Protein AF-A0A6G3WTJ3-F1 (afdb_monomer_lite)

Sequence (179 aa):
SFDHYFGTLRGVRGFGDRNAIELPTGGTVFEQPAAAGSTVLPFPVRGAAEEQKKDLQYIGALDHSWNGGAKAWGGGWMNGWISAKTAATMAYYDRRDIPLHYELADTFTVCDAYHSSIHTSTSPNRNHLWSGKTGFEANGKRAVGNDAYNEGTHPGYDWSTYAERLEKAGRSWRTYTEW

Secondary structure (DSSP, 8-state):
-HHHHHTTSTTSSSTT-TTPPBPTTSSBTTSEE-GGG-EE--EEHHHHHHHHT--TT-PPP---SHHHHHHHHGGGT---HHHHH-GGGGEE--TTTSHHHHHHHHHS---TT---SSSS-HHHHHHHHHHS---B-TTSSBS-S-GGG-TTT----SS--HHHHHHHTT---------

Radius of gyration: 19.17 Å; chains: 1; bounding box: 48×45×50 Å

Organism: NCBI:txid2706086

pLDDT: mean 94.43, std 4.34, range [59.19, 98.44]

Structure (mmCIF, N/CA/C/O backbone):
data_AF-A0A6G3WTJ3-F1
#
_entry.id   AF-A0A6G3WTJ3-F1
#
loop_
_atom_site.group_PDB
_atom_site.id
_atom_site.type_symbol
_atom_site.label_atom_id
_atom_site.label_alt_id
_atom_site.label_comp_id
_atom_site.label_asym_id
_atom_site.label_entity_id
_atom_site.label_seq_id
_atom_site.pdbx_PDB_ins_code
_atom_site.Cartn_x
_atom_site.Cartn_y
_atom_site.Cartn_z
_atom_site.occupancy
_atom_site.B_iso_or_equiv
_atom_site.auth_seq_id
_atom_site.auth_comp_id
_atom_site.auth_asym_id
_atom_site.auth_atom_id
_atom_site.pdbx_PDB_model_num
ATOM 1 N N . SER A 1 1 ? 3.205 -4.803 -0.671 1.00 91.38 1 SER A N 1
ATOM 2 C CA . SER A 1 1 ? 2.028 -4.759 -1.571 1.00 91.38 1 SER A CA 1
ATOM 3 C C . SER A 1 1 ? 1.492 -6.174 -1.758 1.00 91.38 1 SER A C 1
ATOM 5 O O . SER A 1 1 ? 2.128 -7.097 -1.261 1.00 91.38 1 SER A O 1
ATOM 7 N N . PHE A 1 2 ? 0.351 -6.357 -2.438 1.00 96.94 2 PHE A N 1
ATOM 8 C CA . PHE A 1 2 ? -0.191 -7.691 -2.738 1.00 96.94 2 PHE A CA 1
ATOM 9 C C . PHE A 1 2 ? 0.787 -8.519 -3.583 1.00 96.94 2 PHE A C 1
ATOM 11 O O . PHE A 1 2 ? 1.218 -9.575 -3.133 1.00 96.94 2 PHE A O 1
ATOM 18 N N . ASP A 1 3 ? 1.243 -7.988 -4.723 1.00 96.75 3 ASP A N 1
ATOM 19 C CA . ASP A 1 3 ? 2.171 -8.689 -5.627 1.00 96.75 3 ASP A CA 1
ATOM 20 C C . ASP A 1 3 ? 3.508 -9.054 -4.973 1.00 96.75 3 ASP A C 1
ATOM 22 O O . ASP A 1 3 ? 4.102 -10.077 -5.299 1.00 96.75 3 ASP A O 1
ATOM 26 N N . HIS A 1 4 ? 3.952 -8.265 -3.989 1.00 95.88 4 HIS A N 1
ATOM 27 C CA . HIS A 1 4 ? 5.157 -8.563 -3.215 1.00 95.88 4 HIS A CA 1
ATOM 28 C C . HIS A 1 4 ? 5.036 -9.856 -2.397 1.00 95.88 4 HIS A C 1
ATOM 30 O O . HIS A 1 4 ? 6.035 -10.528 -2.198 1.00 95.88 4 HIS A O 1
ATOM 36 N N . TYR A 1 5 ? 3.842 -10.208 -1.912 1.00 97.38 5 TYR A N 1
ATOM 37 C CA . TYR A 1 5 ? 3.616 -11.430 -1.127 1.00 97.38 5 TYR A CA 1
ATOM 38 C C . TYR A 1 5 ? 3.047 -12.560 -1.992 1.00 97.38 5 TYR A C 1
ATOM 40 O O . TYR A 1 5 ? 3.478 -13.704 -1.891 1.00 97.38 5 TYR A O 1
ATOM 48 N N . PHE A 1 6 ? 2.077 -12.241 -2.847 1.00 98.19 6 PHE A N 1
ATOM 49 C CA . PHE A 1 6 ? 1.225 -13.217 -3.521 1.00 98.19 6 PHE A CA 1
ATOM 50 C C . PHE A 1 6 ? 1.255 -13.105 -5.046 1.00 98.19 6 PHE A C 1
ATOM 52 O O . PHE A 1 6 ? 0.513 -13.821 -5.705 1.00 98.19 6 PHE A O 1
ATOM 59 N N . GLY A 1 7 ? 2.127 -12.281 -5.638 1.00 97.44 7 GLY A N 1
ATOM 60 C CA . GLY A 1 7 ? 2.201 -12.129 -7.097 1.00 97.44 7 GLY A CA 1
ATOM 61 C C . GLY A 1 7 ? 2.530 -13.433 -7.837 1.00 97.44 7 GLY A C 1
ATOM 62 O O . GLY A 1 7 ? 2.199 -13.576 -9.011 1.00 97.44 7 GLY A O 1
ATOM 63 N N . THR A 1 8 ? 3.130 -14.414 -7.152 1.00 97.56 8 THR A N 1
ATOM 64 C CA . THR A 1 8 ? 3.399 -15.761 -7.689 1.00 97.56 8 THR A CA 1
ATOM 65 C C . THR A 1 8 ? 2.367 -16.819 -7.274 1.00 97.56 8 THR A C 1
ATOM 67 O O . THR A 1 8 ? 2.469 -17.973 -7.698 1.00 97.5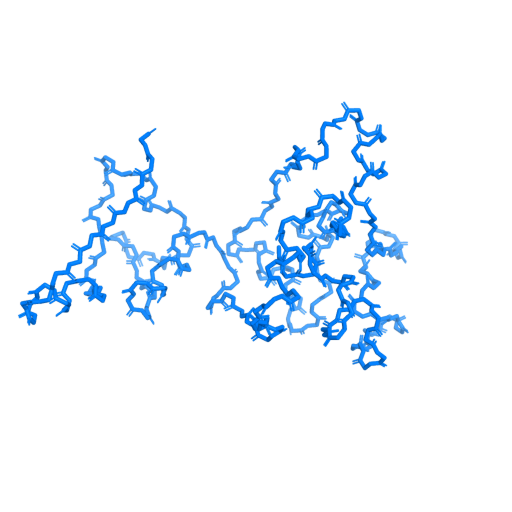6 8 THR A O 1
ATOM 70 N N . LEU A 1 9 ? 1.362 -16.467 -6.462 1.00 97.19 9 LEU A N 1
ATOM 71 C CA . LEU A 1 9 ? 0.338 -17.404 -6.003 1.00 97.19 9 LEU A CA 1
ATOM 72 C C . LEU A 1 9 ? -0.548 -17.841 -7.177 1.00 97.19 9 LEU A C 1
ATOM 74 O O . LEU A 1 9 ? -1.102 -17.031 -7.916 1.00 97.19 9 LEU A O 1
ATOM 78 N N . ARG A 1 10 ? -0.722 -19.152 -7.355 1.00 93.81 10 ARG A N 1
ATOM 79 C CA . ARG A 1 10 ? -1.584 -19.680 -8.416 1.00 93.81 10 ARG A CA 1
ATOM 80 C C . ARG A 1 10 ? -3.043 -19.303 -8.149 1.00 93.81 10 ARG A C 1
ATOM 82 O O . ARG A 1 10 ? -3.579 -19.652 -7.106 1.00 93.81 10 ARG A O 1
ATOM 89 N N . GLY A 1 11 ? -3.698 -18.705 -9.143 1.00 92.25 11 GLY A N 1
ATOM 90 C CA . GLY A 1 11 ? -5.131 -18.389 -9.105 1.00 92.25 11 GLY A CA 1
ATOM 91 C C . GLY A 1 11 ? -5.454 -16.924 -8.815 1.00 92.25 11 GLY A C 1
ATOM 92 O O . GLY A 1 11 ? -6.613 -16.547 -8.941 1.00 92.25 11 GLY A O 1
ATOM 93 N N . VAL A 1 12 ? -4.453 -16.102 -8.492 1.00 95.31 12 VAL A N 1
ATOM 94 C CA . VAL A 1 12 ? -4.617 -14.646 -8.379 1.00 95.31 12 VAL A CA 1
ATOM 95 C C . VAL A 1 12 ? -4.229 -13.958 -9.687 1.00 95.31 12 VAL A C 1
ATOM 97 O O . VAL A 1 12 ? -3.459 -14.505 -10.484 1.00 95.31 12 VAL A O 1
ATOM 100 N N . ARG A 1 13 ? -4.710 -12.731 -9.888 1.00 94.56 13 ARG A N 1
ATOM 101 C CA . ARG A 1 13 ? -4.221 -11.822 -10.938 1.00 94.56 13 ARG A CA 1
ATOM 102 C C . ARG A 1 13 ? -2.839 -11.264 -10.577 1.00 94.56 13 ARG A C 1
ATOM 104 O O . ARG A 1 13 ? -2.714 -10.128 -10.136 1.00 94.56 13 ARG A O 1
ATOM 111 N N . GLY A 1 14 ? -1.820 -12.114 -10.693 1.00 94.38 14 GLY A N 1
ATOM 112 C CA . GLY A 1 14 ? -0.419 -11.813 -10.378 1.00 94.38 14 GLY A CA 1
ATOM 113 C C . GLY A 1 14 ? 0.490 -11.849 -11.610 1.00 94.38 14 GLY A C 1
ATOM 114 O O . GLY A 1 14 ? 0.047 -11.643 -12.736 1.00 94.38 14 GLY A O 1
ATOM 115 N N . PHE A 1 15 ? 1.768 -12.183 -11.428 1.00 96.06 15 PHE A N 1
ATOM 116 C CA . PHE A 1 15 ? 2.787 -12.166 -12.491 1.00 96.06 15 PHE A CA 1
ATOM 117 C C . PHE A 1 15 ? 2.533 -13.160 -13.634 1.00 96.06 15 PHE A C 1
ATOM 119 O O . PHE A 1 15 ? 3.126 -13.041 -14.701 1.00 96.06 15 PHE A O 1
ATOM 126 N N . GLY A 1 16 ? 1.667 -14.152 -13.413 1.00 93.19 16 GLY A N 1
ATOM 127 C CA . GLY A 1 16 ? 1.216 -15.090 -14.442 1.00 93.19 16 GLY A CA 1
ATOM 128 C C . GLY A 1 16 ? -0.071 -14.674 -15.163 1.00 93.19 16 GLY A C 1
ATOM 129 O O . GLY A 1 16 ? -0.593 -15.475 -15.942 1.00 93.19 16 GLY A O 1
ATOM 130 N N . ASP A 1 17 ? -0.622 -13.486 -14.885 1.00 94.06 17 ASP A N 1
ATOM 131 C CA . ASP A 1 17 ? -1.860 -13.020 -15.511 1.00 94.06 17 ASP A CA 1
ATOM 132 C C . ASP A 1 17 ? -1.648 -12.747 -17.007 1.00 94.06 17 ASP A C 1
ATOM 134 O O . ASP A 1 17 ? -0.849 -11.905 -17.414 1.00 94.06 17 ASP A O 1
ATOM 138 N N . ARG A 1 18 ? -2.407 -13.461 -17.842 1.00 90.81 18 ARG A N 1
ATOM 139 C CA . ARG A 1 18 ? -2.379 -13.312 -19.304 1.00 90.81 18 ARG A CA 1
ATOM 140 C C . ARG A 1 18 ? -3.042 -12.024 -19.785 1.00 90.81 18 ARG A C 1
ATOM 142 O O . ARG A 1 18 ? -2.858 -11.659 -20.938 1.00 90.81 18 ARG A O 1
ATOM 149 N N . ASN A 1 19 ? -3.814 -11.369 -18.921 1.00 93.25 19 ASN A N 1
ATOM 150 C CA . ASN A 1 19 ? -4.483 -10.102 -19.195 1.00 93.25 19 ASN A CA 1
ATOM 151 C C . ASN A 1 19 ? -3.759 -8.922 -18.530 1.00 93.25 19 ASN A C 1
ATOM 153 O O . ASN A 1 19 ? -4.372 -7.874 -18.314 1.00 93.25 19 ASN A O 1
ATOM 157 N N . ALA A 1 20 ? -2.478 -9.088 -18.175 1.00 93.69 20 ALA A N 1
ATOM 158 C CA . ALA A 1 20 ? -1.662 -7.994 -17.675 1.00 93.69 20 ALA A CA 1
ATOM 159 C C . ALA A 1 20 ? -1.711 -6.810 -18.653 1.00 93.69 20 ALA A C 1
ATOM 161 O O . ALA A 1 20 ? -1.575 -6.980 -19.864 1.00 93.69 20 ALA A O 1
ATOM 162 N N . ILE A 1 21 ? -1.926 -5.610 -18.110 1.00 94.00 21 ILE A N 1
ATOM 163 C CA . ILE A 1 21 ? -2.054 -4.384 -18.902 1.00 94.00 21 ILE A CA 1
ATOM 164 C C . ILE A 1 21 ? -0.766 -4.159 -19.695 1.00 94.00 21 ILE A C 1
ATOM 166 O O . ILE A 1 21 ? 0.326 -4.229 -19.132 1.00 94.00 21 ILE A O 1
ATOM 170 N N . GLU A 1 22 ? -0.899 -3.853 -20.981 1.00 95.69 22 GLU A N 1
ATOM 171 C CA . GLU A 1 22 ? 0.213 -3.416 -21.821 1.00 95.69 22 GLU A CA 1
ATOM 172 C C . GLU A 1 22 ? 0.477 -1.922 -21.591 1.00 95.69 22 GLU A C 1
ATOM 174 O O . GLU A 1 22 ? -0.432 -1.086 -21.635 1.00 95.69 22 GLU A O 1
ATOM 179 N N . LEU A 1 23 ? 1.729 -1.583 -21.299 1.00 94.81 23 LEU A N 1
ATOM 180 C CA . LEU A 1 23 ? 2.185 -0.209 -21.158 1.00 94.81 23 LEU A CA 1
ATOM 181 C C . LEU A 1 23 ? 2.467 0.403 -22.538 1.00 94.81 23 LEU A C 1
ATOM 183 O O . LEU A 1 23 ? 2.762 -0.320 -23.485 1.00 94.81 23 LEU A O 1
ATOM 187 N N . PRO A 1 24 ? 2.515 1.743 -22.662 1.00 91.19 24 PRO A N 1
ATOM 188 C CA . PRO A 1 24 ? 2.902 2.403 -23.915 1.00 91.19 24 PRO A CA 1
ATOM 189 C C . PRO A 1 24 ? 4.292 2.017 -24.451 1.00 91.19 24 PRO A C 1
ATOM 191 O O . PRO A 1 24 ? 4.612 2.313 -25.598 1.00 91.19 24 PRO A O 1
ATOM 194 N N . THR A 1 25 ? 5.132 1.385 -23.626 1.00 88.19 25 THR A N 1
ATOM 195 C CA . THR A 1 25 ? 6.426 0.820 -24.029 1.00 88.19 25 THR A CA 1
ATOM 196 C C . THR A 1 25 ? 6.304 -0.486 -24.825 1.00 88.19 25 THR A C 1
ATOM 198 O O . THR A 1 25 ? 7.312 -0.946 -25.353 1.00 88.19 25 THR A O 1
ATOM 201 N N . GLY A 1 26 ? 5.110 -1.087 -24.906 1.00 91.88 26 GLY A N 1
ATOM 202 C CA . GLY A 1 26 ? 4.845 -2.397 -25.516 1.00 91.88 26 GLY A CA 1
ATOM 203 C C . GLY A 1 26 ? 5.096 -3.592 -24.586 1.00 91.88 26 GLY A C 1
ATOM 204 O O . GLY A 1 26 ? 4.814 -4.728 -24.951 1.00 91.88 26 GLY A O 1
ATOM 205 N N . GLY A 1 27 ? 5.634 -3.347 -23.387 1.00 92.38 27 GLY A N 1
ATOM 206 C CA . GLY A 1 27 ? 5.797 -4.357 -22.340 1.00 92.38 27 GLY A CA 1
ATOM 207 C C . GLY A 1 27 ? 4.579 -4.431 -21.422 1.00 92.38 27 GLY A C 1
ATOM 208 O O . GLY A 1 27 ? 3.728 -3.541 -21.405 1.00 92.38 27 GLY A O 1
ATOM 209 N N . THR A 1 28 ? 4.504 -5.476 -20.608 1.00 95.69 28 THR A N 1
ATOM 210 C CA . THR A 1 28 ? 3.460 -5.603 -19.580 1.00 95.69 28 THR A CA 1
ATOM 211 C C . THR A 1 28 ? 3.658 -4.593 -18.444 1.00 95.69 28 THR A C 1
ATOM 213 O O . THR A 1 28 ? 4.751 -4.070 -18.233 1.00 95.69 28 THR A O 1
ATOM 216 N N . VAL A 1 29 ? 2.628 -4.365 -17.624 1.00 95.56 29 VAL A N 1
ATOM 217 C CA . VAL A 1 29 ? 2.709 -3.535 -16.406 1.00 95.56 29 VAL A CA 1
ATOM 218 C C . VAL A 1 29 ? 3.765 -4.029 -15.410 1.00 95.56 29 VAL A C 1
ATOM 220 O O . VAL A 1 29 ? 4.196 -3.278 -14.541 1.00 95.56 29 VAL A O 1
ATOM 223 N N . PHE A 1 30 ? 4.236 -5.269 -15.531 1.00 96.56 30 PHE A N 1
ATOM 224 C CA . PHE A 1 30 ? 5.324 -5.790 -14.707 1.00 96.56 30 PHE A CA 1
ATOM 225 C C . PHE A 1 30 ? 6.712 -5.347 -15.198 1.00 96.56 30 PHE A C 1
ATOM 227 O O . PHE A 1 30 ? 7.653 -5.313 -14.410 1.00 96.56 30 PHE A O 1
ATOM 234 N N . GLU A 1 31 ? 6.849 -4.946 -16.461 1.00 96.62 31 GLU A N 1
ATOM 235 C CA . GLU A 1 31 ? 8.089 -4.431 -17.049 1.00 96.62 31 GLU A CA 1
ATOM 236 C C . GLU A 1 31 ? 8.239 -2.937 -16.757 1.00 96.62 31 GLU A C 1
ATOM 238 O O . GLU A 1 31 ? 7.987 -2.070 -17.597 1.00 96.62 31 GLU A O 1
ATOM 243 N N . GLN A 1 32 ? 8.634 -2.616 -15.527 1.00 97.31 32 GLN A N 1
ATOM 244 C CA . GLN A 1 32 ? 8.634 -1.236 -15.061 1.00 97.31 32 GLN A CA 1
ATOM 245 C C . GLN A 1 32 ? 9.761 -0.407 -15.696 1.00 97.31 32 GLN A C 1
ATOM 247 O O . GLN A 1 32 ? 10.929 -0.788 -15.578 1.00 97.31 32 GLN A O 1
ATOM 252 N N . PRO A 1 33 ? 9.454 0.753 -16.311 1.00 95.81 33 PRO A N 1
ATOM 253 C CA . PRO A 1 33 ? 10.465 1.632 -16.889 1.00 95.81 33 PRO A CA 1
ATOM 254 C C . PRO A 1 33 ? 11.479 2.138 -15.857 1.00 95.81 33 PRO A C 1
ATOM 256 O O . PRO A 1 33 ? 11.129 2.534 -14.742 1.00 95.81 33 PRO A O 1
ATOM 259 N N . ALA A 1 34 ? 12.743 2.186 -16.264 1.00 94.50 34 ALA A N 1
ATOM 260 C CA . ALA A 1 34 ? 13.875 2.652 -15.478 1.00 94.50 34 ALA A CA 1
ATOM 261 C C . ALA A 1 34 ? 14.763 3.619 -16.288 1.00 94.50 34 ALA A C 1
ATOM 263 O O . ALA A 1 34 ? 14.389 4.117 -17.352 1.00 94.50 34 ALA A O 1
ATOM 264 N N . ALA A 1 35 ? 15.930 3.969 -15.741 1.00 90.06 35 ALA A N 1
ATOM 265 C CA . ALA A 1 35 ? 16.823 4.951 -16.350 1.00 90.06 35 ALA A CA 1
ATOM 266 C C . ALA A 1 35 ? 17.314 4.503 -17.739 1.00 90.06 35 ALA A C 1
ATOM 268 O O . ALA A 1 35 ? 17.487 3.312 -17.999 1.00 90.06 35 ALA A O 1
ATOM 269 N N . ALA A 1 36 ? 17.564 5.476 -18.620 1.00 88.12 36 ALA A N 1
ATOM 270 C CA . ALA A 1 36 ? 18.122 5.255 -19.958 1.00 88.12 36 ALA A CA 1
ATOM 271 C C . ALA A 1 36 ? 17.338 4.247 -20.832 1.00 88.12 36 ALA A C 1
ATOM 273 O O . ALA A 1 36 ? 17.927 3.564 -21.663 1.00 88.12 36 ALA A O 1
ATOM 274 N N . GLY A 1 37 ? 16.015 4.149 -20.646 1.00 86.06 37 GLY A N 1
ATOM 275 C CA . GLY A 1 37 ? 15.156 3.256 -21.436 1.00 86.06 37 GLY A CA 1
ATOM 276 C C . GLY A 1 37 ? 15.241 1.779 -21.043 1.00 86.06 37 GLY A C 1
ATOM 277 O O . GLY A 1 37 ? 14.681 0.938 -21.738 1.00 86.06 37 GLY A O 1
ATOM 278 N N . SER A 1 38 ? 15.925 1.457 -19.940 1.00 93.81 38 SER A N 1
ATOM 279 C CA . SER A 1 38 ? 15.917 0.109 -19.366 1.00 93.81 38 SER A CA 1
ATOM 280 C C . SER A 1 38 ? 14.587 -0.201 -18.673 1.00 93.81 38 SER A C 1
ATOM 282 O O . SER A 1 38 ? 13.803 0.700 -18.365 1.00 93.81 38 SER A O 1
ATOM 284 N N . THR A 1 39 ? 14.342 -1.481 -18.406 1.00 96.44 39 THR A N 1
ATOM 285 C CA . THR A 1 39 ? 13.188 -1.961 -17.641 1.00 96.44 39 THR A CA 1
ATOM 286 C C . THR A 1 39 ? 13.644 -2.838 -16.480 1.00 96.44 39 THR A C 1
ATOM 288 O O . THR A 1 39 ? 14.725 -3.429 -16.508 1.00 96.44 39 THR A O 1
ATOM 291 N N . VAL A 1 40 ? 12.821 -2.908 -15.434 1.00 97.00 40 VAL A N 1
ATOM 292 C CA . VAL A 1 40 ? 13.021 -3.796 -14.286 1.00 97.00 40 VAL A CA 1
ATOM 293 C C . VAL A 1 40 ? 11.805 -4.701 -14.163 1.00 97.00 40 VAL A C 1
ATOM 295 O O . VAL A 1 40 ? 10.687 -4.228 -13.967 1.00 97.00 40 VAL A O 1
ATOM 298 N N . LEU A 1 41 ? 12.043 -6.005 -14.276 1.00 96.94 41 LEU A N 1
ATOM 299 C CA . LEU A 1 41 ? 11.049 -7.049 -14.036 1.00 96.94 41 LEU A CA 1
ATOM 300 C C . LEU A 1 41 ? 10.920 -7.351 -12.536 1.00 96.94 41 LEU A C 1
ATOM 302 O O . LEU A 1 41 ? 11.869 -7.105 -11.785 1.00 96.94 41 LEU A O 1
ATOM 306 N N . PRO A 1 42 ? 9.796 -7.939 -12.086 1.00 97.06 42 PRO A N 1
ATOM 307 C CA . PRO A 1 42 ? 9.710 -8.507 -10.751 1.00 97.06 42 PRO A CA 1
ATOM 308 C C . PRO A 1 42 ? 10.792 -9.572 -10.551 1.00 97.06 42 PRO A C 1
ATOM 310 O O . PRO A 1 42 ? 11.007 -10.412 -11.429 1.00 97.06 42 PRO A O 1
ATOM 313 N N . PHE A 1 43 ? 11.449 -9.581 -9.391 1.00 96.19 43 PHE A N 1
ATOM 314 C CA . PHE A 1 43 ? 12.510 -10.544 -9.082 1.00 96.19 43 PHE A CA 1
ATOM 315 C C . PHE A 1 43 ? 12.360 -11.156 -7.679 1.00 96.19 43 PHE A C 1
ATOM 317 O O . PHE A 1 43 ? 11.879 -10.484 -6.764 1.00 96.19 43 PHE A O 1
ATOM 324 N N . PRO A 1 44 ? 12.795 -12.416 -7.469 1.00 96.00 44 PRO A N 1
ATOM 325 C CA . PRO A 1 44 ? 12.737 -13.043 -6.153 1.00 96.00 44 PRO A CA 1
ATOM 326 C C . PRO A 1 44 ? 13.594 -12.292 -5.133 1.00 96.00 44 PRO A C 1
ATOM 328 O O . PRO A 1 44 ? 14.770 -12.011 -5.378 1.00 96.00 44 PRO A O 1
ATOM 331 N N . VAL A 1 45 ? 13.039 -12.042 -3.950 1.00 95.44 45 VAL A N 1
ATOM 332 C CA . VAL A 1 45 ? 13.751 -11.368 -2.858 1.00 95.44 45 VAL A CA 1
ATOM 333 C C . VAL A 1 45 ? 14.995 -12.135 -2.419 1.00 95.44 45 VAL A C 1
ATOM 335 O O . VAL A 1 45 ? 15.994 -11.513 -2.078 1.00 95.44 45 VAL A O 1
ATOM 338 N N . ARG A 1 46 ? 14.976 -13.474 -2.462 1.00 93.12 46 ARG A N 1
ATOM 339 C CA . ARG A 1 46 ? 16.091 -14.303 -1.988 1.00 93.12 46 ARG A CA 1
ATOM 340 C C . ARG A 1 46 ? 17.392 -13.988 -2.720 1.00 93.12 46 ARG A C 1
ATOM 342 O O . ARG A 1 46 ? 18.405 -13.775 -2.069 1.00 93.12 46 ARG A O 1
ATOM 349 N N . GLY A 1 47 ? 17.338 -13.875 -4.049 1.00 89.50 47 GLY A N 1
ATOM 350 C CA . GLY A 1 47 ? 18.511 -13.515 -4.848 1.00 89.50 47 GLY A CA 1
ATOM 351 C C . GLY A 1 47 ? 19.037 -12.121 -4.498 1.00 89.50 47 GLY A C 1
ATOM 352 O O . GLY A 1 47 ? 20.237 -11.938 -4.321 1.00 89.50 47 GLY A O 1
ATOM 353 N N . ALA A 1 48 ? 18.139 -11.151 -4.300 1.00 87.69 48 ALA A N 1
ATOM 354 C CA . ALA A 1 48 ? 18.521 -9.800 -3.890 1.00 87.69 48 ALA A CA 1
ATOM 355 C C . ALA A 1 48 ? 19.094 -9.744 -2.461 1.00 87.69 48 ALA A C 1
ATOM 357 O O . ALA A 1 48 ? 20.016 -8.973 -2.194 1.00 87.69 48 ALA A O 1
ATOM 358 N N . ALA A 1 49 ? 18.568 -10.548 -1.536 1.00 89.38 49 ALA A N 1
ATOM 359 C CA . ALA A 1 49 ? 19.060 -10.643 -0.165 1.00 89.38 49 ALA A CA 1
ATOM 360 C C . ALA A 1 49 ? 20.449 -11.299 -0.110 1.00 89.38 49 ALA A C 1
ATOM 362 O O . ALA A 1 49 ? 21.339 -10.784 0.569 1.00 89.38 49 ALA A O 1
ATOM 363 N N . GLU A 1 50 ? 20.658 -12.374 -0.879 1.00 89.56 50 GLU A N 1
ATOM 364 C CA . GLU A 1 50 ? 21.958 -13.033 -1.049 1.00 89.56 50 GLU A CA 1
ATOM 365 C C . GLU A 1 50 ? 23.010 -12.059 -1.600 1.00 89.56 50 GLU A C 1
ATOM 367 O O . GLU A 1 50 ? 24.086 -11.918 -1.014 1.00 89.56 50 GLU A O 1
ATOM 372 N N . GLU A 1 51 ? 22.684 -11.320 -2.666 1.00 87.38 51 GLU A N 1
ATOM 373 C CA . GLU A 1 51 ? 23.574 -10.317 -3.264 1.00 87.38 51 GLU A CA 1
ATOM 374 C C . GLU A 1 51 ? 23.934 -9.200 -2.271 1.00 87.38 51 GLU A C 1
ATOM 376 O O . GLU A 1 51 ? 25.092 -8.789 -2.164 1.00 87.38 51 GLU A O 1
ATOM 381 N N . GLN A 1 52 ? 22.955 -8.746 -1.483 1.00 86.44 52 GLN A N 1
ATOM 382 C CA . GLN A 1 52 ? 23.155 -7.713 -0.465 1.00 86.44 52 GLN A CA 1
ATOM 383 C C . GLN A 1 52 ? 23.746 -8.236 0.850 1.00 86.44 52 GLN A C 1
ATOM 385 O O . GLN A 1 52 ? 24.004 -7.427 1.744 1.00 86.44 52 GLN A O 1
ATOM 390 N N . LYS A 1 53 ? 23.962 -9.552 0.988 1.00 88.06 53 LYS A N 1
ATOM 391 C CA . LYS A 1 53 ? 24.387 -10.214 2.236 1.00 88.06 53 LYS A CA 1
ATOM 392 C C . LYS A 1 53 ? 23.496 -9.841 3.428 1.00 88.06 53 LYS A C 1
ATOM 394 O O . LYS A 1 53 ? 23.989 -9.515 4.508 1.00 88.06 53 LYS A O 1
ATOM 399 N N . LYS A 1 54 ? 22.181 -9.853 3.213 1.00 87.50 54 LYS A N 1
ATOM 400 C CA . LYS A 1 54 ? 21.159 -9.537 4.219 1.00 87.50 54 LYS A CA 1
ATOM 401 C C . LYS A 1 54 ? 20.251 -10.729 4.462 1.00 87.50 54 LYS A C 1
ATOM 403 O O . LYS A 1 54 ? 20.116 -11.607 3.615 1.00 87.50 54 LYS A O 1
ATOM 408 N N . ASP A 1 55 ? 19.600 -10.720 5.618 1.00 88.19 55 ASP A N 1
ATOM 409 C CA . ASP A 1 55 ? 18.470 -11.607 5.861 1.00 88.19 55 ASP A CA 1
ATOM 410 C C . ASP A 1 55 ? 17.327 -11.254 4.896 1.00 88.19 55 ASP A C 1
ATOM 412 O O . ASP A 1 55 ? 17.038 -10.074 4.676 1.00 88.19 55 ASP A O 1
ATOM 416 N N . LEU A 1 56 ? 16.673 -12.269 4.327 1.00 86.94 56 LEU A N 1
ATOM 417 C CA . LEU A 1 56 ? 15.548 -12.090 3.406 1.00 86.94 56 LEU A CA 1
ATOM 418 C C . LEU A 1 56 ? 14.359 -11.369 4.059 1.00 86.94 56 LEU A C 1
ATOM 420 O O . LEU A 1 56 ? 13.579 -10.733 3.356 1.00 86.94 56 LEU A O 1
ATOM 424 N N . GLN A 1 57 ? 14.234 -11.440 5.387 1.00 84.44 57 GLN A N 1
ATOM 425 C CA . GLN A 1 57 ? 13.218 -10.729 6.161 1.00 84.44 57 GLN A CA 1
ATOM 426 C C . GLN A 1 57 ? 13.566 -9.247 6.356 1.00 84.44 57 GLN A C 1
ATOM 428 O O . GLN A 1 57 ? 12.692 -8.441 6.675 1.00 84.44 57 GLN A O 1
ATOM 433 N N . TYR A 1 58 ? 14.827 -8.858 6.143 1.00 84.94 58 TYR A N 1
ATOM 434 C CA . TYR A 1 58 ? 15.298 -7.487 6.309 1.00 84.94 58 TYR A CA 1
ATOM 435 C C . TYR A 1 58 ? 15.313 -6.730 4.974 1.00 84.94 58 TYR A C 1
ATOM 437 O O . TYR A 1 58 ? 16.359 -6.333 4.446 1.00 84.94 58 TYR A O 1
ATOM 445 N N . ILE A 1 59 ? 14.118 -6.506 4.424 1.00 83.31 59 ILE A N 1
ATOM 446 C CA . ILE A 1 59 ? 13.929 -5.645 3.254 1.00 83.31 59 ILE A CA 1
ATOM 447 C C . ILE A 1 59 ? 13.887 -4.182 3.708 1.00 83.31 59 ILE A C 1
ATOM 449 O O . ILE A 1 59 ? 13.138 -3.809 4.610 1.00 83.31 59 ILE A O 1
ATOM 453 N N . GLY A 1 60 ? 14.694 -3.336 3.065 1.00 85.62 60 GLY A N 1
ATOM 454 C CA . GLY A 1 60 ? 14.728 -1.904 3.355 1.00 85.62 60 GLY A CA 1
ATOM 455 C C . GLY A 1 60 ? 13.392 -1.210 3.070 1.00 85.62 60 GLY A C 1
ATOM 456 O O . GLY A 1 60 ? 12.706 -1.525 2.097 1.00 85.62 60 GLY A O 1
ATOM 457 N N . ALA A 1 61 ? 13.045 -0.227 3.902 1.00 90.31 61 ALA A N 1
ATOM 458 C CA . ALA A 1 61 ? 11.863 0.598 3.685 1.00 90.31 61 ALA A CA 1
ATOM 459 C C . ALA A 1 61 ? 11.974 1.402 2.378 1.00 90.31 61 ALA A C 1
ATOM 461 O O . ALA A 1 61 ? 13.036 1.919 2.034 1.00 90.31 61 ALA A O 1
ATOM 462 N N . LEU A 1 62 ? 10.847 1.539 1.681 1.00 94.69 62 LEU A N 1
ATOM 463 C CA . LEU A 1 62 ? 10.715 2.363 0.479 1.00 94.69 62 LEU A CA 1
ATOM 464 C C . LEU A 1 62 ? 9.859 3.597 0.771 1.00 94.69 62 LEU A C 1
ATOM 466 O O . LEU A 1 62 ? 9.207 3.683 1.812 1.00 94.69 62 LEU A O 1
ATOM 470 N N . ASP A 1 63 ? 9.833 4.559 -0.148 1.00 96.31 63 ASP A N 1
ATOM 471 C CA . ASP A 1 63 ? 8.970 5.734 -0.022 1.00 96.31 63 ASP A CA 1
ATOM 472 C C . ASP A 1 63 ? 7.492 5.311 -0.038 1.00 96.31 63 ASP A C 1
ATOM 474 O O . ASP A 1 63 ? 7.055 4.646 -0.972 1.00 96.31 63 ASP A O 1
ATOM 478 N N . HIS A 1 64 ? 6.713 5.699 0.973 1.00 95.69 64 HIS A N 1
ATOM 479 C CA . HIS A 1 64 ? 5.258 5.491 1.055 1.00 95.69 64 HIS A CA 1
ATOM 480 C C . HIS A 1 64 ? 4.492 6.814 1.215 1.00 95.69 64 HIS A C 1
ATOM 482 O O . HIS A 1 64 ? 3.321 6.815 1.578 1.00 95.69 64 HIS A O 1
ATOM 488 N N . SER A 1 65 ? 5.140 7.946 0.942 1.00 97.12 65 SER A N 1
ATOM 489 C CA . SER A 1 65 ? 4.541 9.274 1.034 1.00 97.12 65 SER A CA 1
ATOM 490 C C . SER A 1 65 ? 3.440 9.495 -0.008 1.00 97.12 65 SER A C 1
ATOM 492 O O . SER A 1 65 ? 3.356 8.801 -1.021 1.00 97.12 65 SER A O 1
ATOM 494 N N . TRP A 1 66 ? 2.613 10.522 0.209 1.00 96.81 66 TRP A N 1
ATOM 495 C CA . TRP A 1 66 ? 1.640 11.013 -0.777 1.00 96.81 66 TRP A CA 1
ATOM 496 C C . TRP A 1 66 ? 2.274 11.304 -2.145 1.00 96.81 66 TRP A C 1
ATOM 498 O O . TRP A 1 66 ? 1.782 10.844 -3.174 1.00 96.81 66 TRP A O 1
ATOM 508 N N . ASN A 1 67 ? 3.400 12.021 -2.157 1.00 97.19 67 ASN A N 1
ATOM 509 C CA . ASN A 1 67 ? 4.078 12.400 -3.397 1.00 97.19 67 ASN A CA 1
ATOM 510 C C . ASN A 1 67 ? 4.697 11.182 -4.095 1.00 97.19 67 ASN A C 1
ATOM 512 O O . ASN A 1 67 ? 4.544 11.026 -5.306 1.00 97.19 67 ASN A O 1
ATOM 516 N N . GLY A 1 68 ? 5.347 10.292 -3.338 1.00 97.38 68 GLY A N 1
ATOM 517 C CA . GLY A 1 68 ? 5.893 9.044 -3.868 1.00 97.38 68 GLY A CA 1
ATOM 518 C C . GLY A 1 68 ? 4.812 8.112 -4.410 1.00 97.38 68 GLY A C 1
ATOM 519 O O . GLY A 1 68 ? 4.983 7.507 -5.467 1.00 97.38 68 GLY A O 1
ATOM 520 N N . GLY A 1 69 ? 3.669 8.026 -3.724 1.00 96.50 69 GLY A N 1
ATOM 521 C CA . GLY A 1 69 ? 2.492 7.285 -4.173 1.00 96.50 69 GLY A CA 1
ATOM 522 C C . GLY A 1 69 ? 1.921 7.830 -5.482 1.00 96.50 69 GLY A C 1
ATOM 523 O O . GLY A 1 69 ? 1.734 7.064 -6.424 1.00 96.50 69 GLY A O 1
ATOM 524 N N . ALA A 1 70 ? 1.727 9.148 -5.581 1.00 96.75 70 ALA A N 1
ATOM 525 C CA . ALA A 1 70 ? 1.260 9.796 -6.807 1.00 96.75 70 ALA A CA 1
ATOM 526 C C . ALA A 1 70 ? 2.233 9.596 -7.981 1.00 96.75 70 ALA A C 1
ATOM 528 O O . ALA A 1 70 ? 1.805 9.336 -9.106 1.00 96.75 70 ALA A O 1
ATOM 529 N N . LYS A 1 71 ? 3.545 9.658 -7.717 1.00 97.75 71 LYS A N 1
ATOM 530 C CA . LYS A 1 71 ? 4.573 9.386 -8.726 1.00 97.75 71 LYS A CA 1
ATOM 531 C C . LYS A 1 71 ? 4.533 7.931 -9.194 1.00 97.75 71 LYS A C 1
ATOM 533 O O . LYS A 1 71 ? 4.550 7.693 -10.395 1.00 97.75 71 LYS A O 1
ATOM 538 N N . ALA A 1 72 ? 4.426 6.973 -8.270 1.00 97.31 72 ALA A N 1
ATOM 539 C CA . ALA A 1 72 ? 4.327 5.550 -8.598 1.00 97.31 72 ALA A CA 1
ATOM 540 C C . ALA A 1 72 ? 3.063 5.220 -9.410 1.00 97.31 72 ALA A C 1
ATOM 542 O O . ALA A 1 72 ? 3.126 4.436 -10.356 1.00 97.31 72 ALA A O 1
ATOM 543 N N . TRP A 1 73 ? 1.940 5.867 -9.081 1.00 96.38 73 TRP A N 1
ATOM 544 C CA . TRP A 1 73 ? 0.667 5.726 -9.792 1.00 96.38 73 TRP A CA 1
ATOM 545 C C . TRP A 1 73 ? 0.758 6.124 -11.275 1.00 96.38 73 TRP A C 1
ATOM 547 O O . TRP A 1 73 ? 0.017 5.589 -12.100 1.00 96.38 73 TRP A O 1
ATOM 557 N N . GLY A 1 74 ? 1.669 7.036 -11.638 1.00 95.50 74 GLY A N 1
ATOM 558 C CA . GLY A 1 74 ? 1.968 7.354 -13.040 1.00 95.50 74 GLY A CA 1
ATOM 559 C C . GLY A 1 74 ? 0.761 7.888 -13.819 1.00 95.50 74 GLY A C 1
ATOM 560 O O . GLY A 1 74 ? 0.584 7.560 -14.989 1.00 95.50 74 GLY A O 1
ATOM 561 N N . GLY A 1 75 ? -0.123 8.646 -13.160 1.00 94.94 75 GLY A N 1
ATOM 562 C CA . GLY A 1 75 ? -1.353 9.159 -13.777 1.00 94.94 75 GLY A CA 1
ATOM 563 C C . GLY A 1 75 ? -2.357 8.073 -14.182 1.00 94.94 75 GLY A C 1
ATOM 564 O O . GLY A 1 75 ? -3.154 8.299 -15.086 1.00 94.94 75 GLY A O 1
ATOM 565 N N . GLY A 1 76 ? -2.303 6.897 -13.548 1.00 93.94 76 GLY A N 1
ATOM 566 C CA . GLY A 1 76 ? -3.174 5.757 -13.848 1.00 93.94 76 GLY A CA 1
ATOM 567 C C . GLY A 1 76 ? -2.484 4.621 -14.595 1.00 93.94 76 GLY A C 1
ATOM 568 O O . GLY A 1 76 ? -2.986 3.502 -14.569 1.00 93.94 76 GLY A O 1
ATOM 569 N N . TRP A 1 77 ? -1.318 4.869 -15.195 1.00 94.75 77 TRP A N 1
ATOM 570 C CA . TRP A 1 77 ? -0.580 3.855 -15.953 1.00 94.75 77 TRP A CA 1
ATOM 571 C C . TRP A 1 77 ? 0.168 2.845 -15.087 1.00 94.75 77 TRP A C 1
ATOM 573 O O . TRP A 1 77 ? 0.616 1.829 -15.608 1.00 94.75 77 TRP A O 1
ATOM 583 N N . MET A 1 78 ? 0.336 3.111 -13.785 1.00 95.31 78 MET A N 1
ATOM 584 C CA . MET A 1 78 ? 1.061 2.225 -12.866 1.00 95.31 78 MET A CA 1
ATOM 585 C C . MET A 1 78 ? 2.499 1.924 -13.323 1.00 95.31 78 MET A C 1
ATOM 587 O O . MET A 1 78 ? 3.023 0.849 -13.055 1.00 95.31 78 MET A O 1
ATOM 591 N N . ASN A 1 79 ? 3.148 2.863 -14.015 1.00 96.19 79 ASN A N 1
ATOM 592 C CA . ASN A 1 79 ? 4.480 2.710 -14.618 1.00 96.19 79 ASN A CA 1
ATOM 593 C C . ASN A 1 79 ? 5.555 3.600 -13.963 1.00 96.19 79 ASN A C 1
ATOM 595 O O . ASN A 1 79 ? 6.632 3.804 -14.521 1.00 96.19 79 ASN A O 1
ATOM 599 N N . GLY A 1 80 ? 5.255 4.182 -12.799 1.00 96.69 80 GLY A N 1
ATOM 600 C CA . GLY A 1 80 ? 6.140 5.122 -12.114 1.00 96.69 80 GLY A CA 1
ATOM 601 C C . GLY A 1 80 ? 6.986 4.504 -11.001 1.00 96.69 80 GLY A C 1
ATOM 602 O O . GLY A 1 80 ? 7.706 5.239 -10.317 1.00 96.69 80 GLY A O 1
ATOM 603 N N . TRP A 1 81 ? 6.897 3.190 -10.774 1.00 97.31 81 TRP A N 1
ATOM 604 C CA . TRP A 1 81 ? 7.372 2.549 -9.545 1.00 97.31 81 TRP A CA 1
ATOM 605 C C . TRP A 1 81 ? 8.875 2.712 -9.312 1.00 97.31 81 TRP A C 1
ATOM 607 O O . TRP A 1 81 ? 9.267 3.148 -8.231 1.00 97.31 81 TRP A O 1
ATOM 617 N N . ILE A 1 82 ? 9.719 2.466 -10.317 1.00 97.25 82 ILE A N 1
ATOM 618 C CA . ILE A 1 82 ? 11.185 2.570 -10.169 1.00 97.25 82 ILE A CA 1
ATOM 619 C C . ILE A 1 82 ? 11.605 4.007 -9.882 1.00 97.25 82 ILE A C 1
ATOM 621 O O . ILE A 1 82 ? 12.404 4.267 -8.984 1.00 97.25 82 ILE A O 1
ATOM 625 N N . SER A 1 83 ? 11.022 4.961 -10.606 1.00 95.69 83 SER A N 1
ATOM 626 C CA . SER A 1 83 ? 11.329 6.381 -10.429 1.00 95.69 83 SER A CA 1
ATOM 627 C C . SER A 1 83 ? 10.907 6.917 -9.054 1.00 95.69 83 SER A C 1
ATOM 629 O O . SER A 1 83 ? 11.466 7.911 -8.585 1.00 95.69 83 SER A O 1
ATOM 631 N N . ALA A 1 84 ? 9.908 6.294 -8.425 1.00 97.00 84 ALA A N 1
ATOM 632 C CA . ALA A 1 84 ? 9.383 6.682 -7.123 1.00 97.00 84 ALA A CA 1
ATOM 633 C C . ALA A 1 84 ? 10.043 5.929 -5.960 1.00 97.00 84 ALA A C 1
ATOM 635 O O . ALA A 1 84 ? 10.240 6.509 -4.898 1.00 97.00 84 ALA A O 1
ATOM 636 N N . LYS A 1 85 ? 10.361 4.642 -6.143 1.00 95.75 85 LYS A N 1
ATOM 637 C CA . LYS A 1 85 ? 10.681 3.707 -5.051 1.00 95.75 85 LYS A CA 1
ATOM 638 C C . LYS A 1 85 ? 11.883 2.803 -5.338 1.00 95.75 85 LYS A C 1
ATOM 640 O O . LYS A 1 85 ? 12.133 1.886 -4.563 1.00 95.75 85 LYS A O 1
ATOM 645 N N . THR A 1 86 ? 12.658 3.077 -6.391 1.00 95.06 86 THR A N 1
ATOM 646 C CA . THR A 1 86 ? 13.827 2.289 -6.843 1.00 95.06 86 THR A CA 1
ATOM 647 C C . THR A 1 86 ? 13.477 0.871 -7.314 1.00 95.06 86 THR A C 1
ATOM 649 O O . THR A 1 86 ? 12.331 0.440 -7.219 1.00 95.06 86 THR A O 1
ATOM 652 N N . ALA A 1 87 ? 14.469 0.123 -7.808 1.00 94.38 87 ALA A N 1
ATOM 653 C CA . ALA A 1 87 ? 14.289 -1.264 -8.245 1.00 94.38 87 ALA A CA 1
ATOM 654 C C . ALA A 1 87 ? 13.831 -2.211 -7.125 1.00 94.38 87 ALA A C 1
ATOM 656 O O . ALA A 1 87 ? 13.148 -3.192 -7.400 1.00 94.38 87 ALA A O 1
ATOM 657 N N . ALA A 1 88 ? 14.128 -1.896 -5.861 1.00 93.81 88 ALA A N 1
ATOM 658 C CA . ALA A 1 88 ? 13.729 -2.721 -4.722 1.00 93.81 88 ALA A CA 1
ATOM 659 C C . ALA A 1 88 ? 12.201 -2.892 -4.594 1.00 93.81 88 ALA A C 1
ATOM 661 O O . ALA A 1 88 ? 11.747 -3.881 -4.026 1.00 93.81 88 ALA A O 1
ATOM 662 N N . THR A 1 89 ? 11.398 -1.990 -5.175 1.00 95.62 89 THR A N 1
ATOM 663 C CA . THR A 1 89 ? 9.931 -2.132 -5.219 1.00 95.62 89 THR A CA 1
ATOM 664 C C . THR A 1 89 ? 9.446 -3.324 -6.049 1.00 95.62 89 THR A C 1
ATOM 666 O O . THR A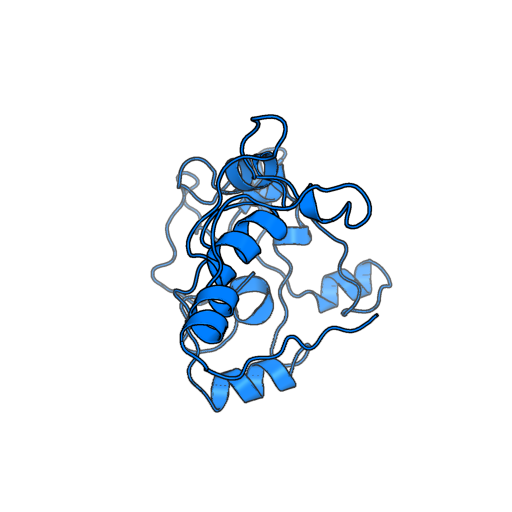 1 89 ? 8.273 -3.676 -5.944 1.00 95.62 89 THR A O 1
ATOM 669 N N . MET A 1 90 ? 10.322 -3.908 -6.874 1.00 96.69 90 MET A N 1
ATOM 670 C CA . MET A 1 90 ? 10.031 -5.046 -7.750 1.00 96.69 90 MET A CA 1
ATOM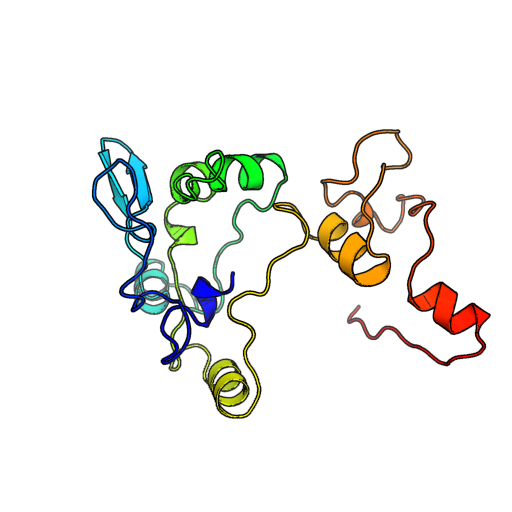 671 C C . MET A 1 90 ? 10.428 -6.391 -7.135 1.00 96.69 90 MET A C 1
ATOM 673 O O . MET A 1 90 ? 10.173 -7.435 -7.734 1.00 96.69 90 MET A O 1
ATOM 677 N N . ALA A 1 91 ? 11.033 -6.393 -5.944 1.00 96.06 91 ALA A N 1
ATOM 678 C CA . ALA A 1 91 ? 11.267 -7.629 -5.211 1.00 96.06 91 ALA A CA 1
ATOM 679 C C . ALA A 1 91 ? 9.925 -8.308 -4.889 1.00 96.06 91 ALA A C 1
ATOM 681 O O . ALA A 1 91 ? 8.932 -7.619 -4.651 1.00 96.06 91 ALA A O 1
ATOM 682 N N . TYR A 1 92 ? 9.888 -9.636 -4.828 1.00 96.94 92 TYR A N 1
ATOM 683 C CA . TYR A 1 92 ? 8.737 -10.393 -4.331 1.00 96.94 92 TYR A CA 1
ATOM 684 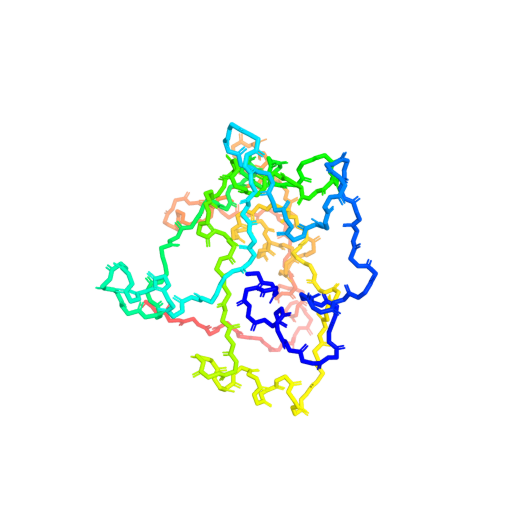C C . TYR A 1 92 ? 9.169 -11.627 -3.540 1.00 96.94 92 TYR A C 1
ATOM 686 O O . TYR A 1 92 ? 10.239 -12.192 -3.766 1.00 96.94 92 TYR A O 1
ATOM 694 N N . TYR A 1 93 ? 8.299 -12.060 -2.639 1.00 97.19 93 TYR A N 1
ATOM 695 C CA . TYR A 1 93 ? 8.366 -13.339 -1.957 1.00 97.19 93 TYR A CA 1
ATOM 696 C C . TYR A 1 93 ? 7.655 -14.433 -2.754 1.00 97.19 93 TYR A C 1
ATOM 698 O O . TYR A 1 93 ? 6.657 -14.187 -3.439 1.00 97.19 93 TYR A O 1
ATOM 706 N N . ASP A 1 94 ? 8.122 -15.667 -2.597 1.00 96.50 94 ASP A N 1
ATOM 707 C CA . ASP A 1 94 ? 7.346 -16.849 -2.959 1.00 96.50 94 ASP A CA 1
ATOM 708 C C . ASP A 1 94 ? 7.014 -17.716 -1.736 1.00 96.50 94 ASP A C 1
ATOM 710 O O . ASP A 1 94 ? 7.396 -17.425 -0.598 1.00 96.50 94 ASP A O 1
ATOM 714 N N . ARG A 1 95 ? 6.278 -18.808 -1.972 1.00 96.62 95 ARG A N 1
ATOM 715 C CA . ARG A 1 95 ? 5.838 -19.749 -0.930 1.00 96.62 95 ARG A CA 1
ATOM 716 C C . ARG A 1 95 ? 6.965 -20.219 -0.009 1.00 96.62 95 ARG A C 1
ATOM 718 O O . ARG A 1 95 ? 6.719 -20.480 1.162 1.00 96.62 95 ARG A O 1
ATOM 725 N N . ARG A 1 96 ? 8.185 -20.365 -0.524 1.00 95.94 96 ARG A N 1
ATOM 726 C CA . ARG A 1 96 ? 9.338 -20.859 0.239 1.00 95.94 96 ARG A CA 1
ATOM 727 C C . ARG A 1 96 ? 9.849 -19.817 1.233 1.00 95.94 96 ARG A C 1
ATOM 729 O O . ARG A 1 96 ? 10.452 -20.198 2.228 1.00 95.94 96 ARG A O 1
ATOM 736 N N . ASP A 1 97 ? 9.617 -18.534 0.962 1.00 96.12 97 ASP A N 1
ATOM 737 C CA . ASP A 1 97 ? 10.084 -17.433 1.805 1.00 96.12 97 ASP A CA 1
ATOM 738 C C . ASP A 1 97 ? 9.079 -17.098 2.921 1.00 96.12 97 ASP A C 1
ATOM 740 O O . ASP A 1 97 ? 9.470 -16.743 4.031 1.00 96.12 97 ASP A O 1
ATOM 744 N N . ILE A 1 98 ? 7.777 -17.240 2.640 1.00 96.50 98 ILE A N 1
ATOM 745 C CA . ILE A 1 98 ? 6.676 -16.914 3.564 1.00 96.50 98 ILE A CA 1
ATOM 746 C C . ILE A 1 98 ? 5.618 -18.034 3.632 1.00 96.50 98 ILE A C 1
ATOM 748 O O . ILE A 1 98 ? 4.433 -17.781 3.389 1.00 96.50 98 ILE A O 1
ATOM 752 N N . PRO A 1 99 ? 5.998 -19.274 4.001 1.00 97.12 99 PRO A N 1
ATOM 753 C CA . PRO A 1 99 ? 5.121 -20.443 3.903 1.00 97.12 99 PRO A CA 1
ATOM 754 C C . PRO A 1 99 ? 3.804 -20.269 4.660 1.00 97.12 99 PRO A C 1
ATOM 756 O O . PRO A 1 99 ? 2.750 -20.539 4.100 1.00 97.12 99 PRO A O 1
ATOM 759 N N . LEU A 1 100 ? 3.829 -19.703 5.873 1.00 97.50 100 LEU A N 1
ATOM 760 C CA . LEU A 1 100 ? 2.610 -19.454 6.652 1.00 97.50 100 LEU A CA 1
ATOM 761 C C . LEU A 1 100 ? 1.594 -18.566 5.911 1.00 97.50 100 LEU A C 1
ATOM 763 O O . LEU A 1 100 ? 0.397 -18.827 5.968 1.00 97.50 100 LEU A O 1
ATOM 767 N N . HIS A 1 101 ? 2.052 -17.533 5.199 1.00 97.38 101 HIS A N 1
ATOM 768 C CA . HIS A 1 101 ? 1.158 -16.638 4.458 1.00 97.38 101 HIS A CA 1
ATOM 769 C C . HIS A 1 101 ? 0.485 -17.368 3.292 1.00 97.38 101 HIS A C 1
ATOM 771 O O . HIS A 1 101 ? -0.693 -17.145 3.024 1.00 97.38 101 HIS A O 1
ATOM 777 N N . TYR A 1 102 ? 1.220 -18.256 2.620 1.00 98.00 102 TYR A N 1
ATOM 778 C CA . TYR A 1 102 ? 0.680 -19.072 1.535 1.00 98.00 102 TYR A CA 1
ATOM 779 C C . TYR A 1 102 ? -0.273 -20.152 2.050 1.00 98.00 102 TYR A C 1
ATOM 781 O O . TYR A 1 102 ? -1.313 -20.357 1.438 1.00 98.00 102 TYR A O 1
ATOM 789 N N . GLU A 1 103 ? 0.014 -20.785 3.191 1.00 98.06 103 GLU A N 1
ATOM 790 C CA . GLU A 1 103 ? -0.916 -21.740 3.809 1.00 98.06 103 GLU A CA 1
ATOM 791 C C . GLU A 1 103 ? -2.241 -21.068 4.203 1.00 98.06 103 GLU A C 1
ATOM 793 O O . GLU A 1 103 ? -3.317 -21.622 3.977 1.00 98.06 103 GLU A O 1
ATOM 798 N N . LEU A 1 104 ? -2.192 -19.836 4.724 1.00 97.88 104 LEU A N 1
ATOM 799 C CA . LEU A 1 104 ? -3.401 -19.051 4.991 1.00 97.88 104 LEU A CA 1
ATOM 800 C C . LEU A 1 104 ? -4.166 -18.725 3.701 1.00 97.88 104 LEU A C 1
ATOM 802 O O . LEU A 1 104 ? -5.389 -18.850 3.681 1.00 97.88 104 LEU A O 1
ATOM 806 N N . ALA A 1 105 ? -3.463 -18.338 2.633 1.00 97.50 105 ALA A N 1
ATOM 807 C CA . ALA A 1 105 ? -4.076 -18.021 1.344 1.00 97.50 105 ALA A CA 1
ATOM 808 C C . ALA A 1 105 ? -4.668 -19.250 0.629 1.00 97.50 105 ALA A C 1
ATOM 810 O O . ALA A 1 105 ? -5.643 -19.109 -0.100 1.00 97.50 105 ALA A O 1
ATOM 811 N N . ASP A 1 106 ? -4.109 -20.444 0.840 1.00 96.81 106 ASP A N 1
ATOM 812 C CA . ASP A 1 106 ? -4.649 -21.696 0.298 1.00 96.81 106 ASP A CA 1
ATOM 813 C C . ASP A 1 106 ? -5.857 -22.206 1.096 1.00 96.81 106 ASP A C 1
ATOM 815 O O . ASP A 1 106 ? -6.746 -22.854 0.543 1.00 96.81 106 ASP A O 1
ATOM 819 N N . THR A 1 107 ? -5.878 -21.944 2.406 1.00 98.06 107 THR A N 1
ATOM 820 C CA . THR A 1 107 ? -6.925 -22.437 3.314 1.00 98.06 107 THR A CA 1
ATOM 821 C C . THR A 1 107 ? -8.159 -21.536 3.315 1.00 98.06 107 THR A C 1
ATOM 823 O O . THR A 1 107 ? -9.283 -22.014 3.476 1.00 98.06 107 THR A O 1
ATOM 826 N N . PHE A 1 108 ? -7.962 -20.227 3.156 1.00 97.12 108 PHE A N 1
ATOM 827 C CA . PHE A 1 108 ? -9.007 -19.214 3.277 1.00 97.12 108 PHE A CA 1
ATOM 828 C C . PHE A 1 108 ? -9.136 -18.364 2.012 1.00 97.12 108 PHE A C 1
ATOM 830 O O . PHE A 1 108 ? -8.386 -18.490 1.051 1.00 97.12 108 PHE A O 1
ATOM 837 N N . THR A 1 109 ? -10.119 -17.466 2.009 1.00 96.38 109 THR A N 1
ATOM 838 C CA . THR A 1 109 ? -10.341 -16.545 0.894 1.00 96.38 109 THR A CA 1
ATOM 839 C C . THR A 1 109 ? -9.229 -15.504 0.802 1.00 96.38 109 THR A C 1
ATOM 841 O O . THR A 1 109 ? -8.964 -14.778 1.762 1.00 96.38 109 THR A O 1
ATOM 844 N N . VAL A 1 110 ? -8.663 -15.355 -0.395 1.00 96.38 110 VAL A N 1
ATOM 845 C CA . VAL A 1 110 ? -7.779 -14.245 -0.759 1.00 96.38 110 VAL A CA 1
ATOM 846 C C . VAL A 1 110 ? -8.526 -13.228 -1.626 1.00 96.38 110 VAL A C 1
ATOM 848 O O . VAL A 1 110 ? -9.208 -13.586 -2.585 1.00 96.38 110 VAL A O 1
ATOM 851 N N . CYS A 1 111 ? -8.397 -11.943 -1.293 1.00 96.38 111 CYS A N 1
ATOM 852 C CA . CYS A 1 111 ? -8.986 -10.843 -2.057 1.00 96.38 111 CYS A CA 1
ATOM 853 C C . CYS A 1 111 ? -7.914 -10.182 -2.936 1.00 96.38 111 CYS A C 1
ATOM 855 O O . CYS A 1 111 ? -7.273 -9.221 -2.514 1.00 96.38 111 CYS A O 1
ATOM 857 N N . ASP A 1 112 ? -7.737 -10.664 -4.168 1.00 95.69 112 ASP A N 1
ATOM 858 C CA . ASP A 1 112 ? -6.735 -10.144 -5.120 1.00 95.69 112 ASP A CA 1
ATOM 859 C C . ASP A 1 112 ? -7.101 -8.782 -5.758 1.00 95.69 112 ASP A C 1
ATOM 861 O O . ASP A 1 112 ? -6.374 -8.252 -6.593 1.00 95.69 112 ASP A O 1
ATOM 865 N N . ALA A 1 113 ? -8.238 -8.207 -5.353 1.00 95.00 113 ALA A N 1
ATOM 866 C CA . ALA A 1 113 ? -8.739 -6.885 -5.737 1.00 95.00 113 ALA A CA 1
ATOM 867 C C . ALA A 1 113 ? -8.824 -5.918 -4.539 1.00 95.00 113 ALA A C 1
ATOM 869 O O . ALA A 1 113 ? -9.609 -4.968 -4.554 1.00 95.00 113 ALA A O 1
ATOM 870 N N . TYR A 1 114 ? -8.108 -6.206 -3.448 1.00 95.06 114 TYR A N 1
ATOM 871 C CA . TYR A 1 114 ? -8.138 -5.391 -2.237 1.00 95.06 114 TYR A CA 1
ATOM 872 C C . TYR A 1 114 ? -7.071 -4.294 -2.286 1.00 95.06 114 TYR A C 1
ATOM 874 O O . TYR A 1 114 ? -5.877 -4.569 -2.417 1.00 95.06 114 TYR A O 1
ATOM 882 N N . HIS A 1 115 ? -7.500 -3.041 -2.140 1.00 94.50 115 HIS A N 1
ATOM 883 C CA . HIS A 1 115 ? -6.634 -1.872 -2.252 1.00 94.50 115 HIS A CA 1
ATOM 884 C C . HIS A 1 115 ? -6.672 -1.021 -0.984 1.00 94.50 115 HIS A C 1
ATOM 886 O O . HIS A 1 115 ? -7.700 -0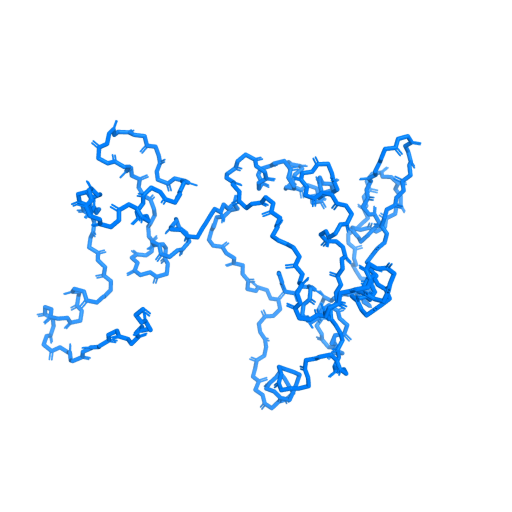.911 -0.314 1.00 94.50 115 HIS A O 1
ATOM 892 N N . SER A 1 116 ? -5.553 -0.355 -0.697 1.00 94.62 116 SER A N 1
ATOM 893 C CA . SER A 1 116 ? -5.536 0.788 0.217 1.00 94.62 116 SER A CA 1
ATOM 894 C C . SER A 1 116 ? -6.520 1.855 -0.267 1.00 94.62 116 SER A C 1
ATOM 896 O O . SER A 1 116 ? -6.653 2.073 -1.471 1.00 94.62 116 SER A O 1
ATOM 898 N N . SER A 1 117 ? -7.179 2.559 0.655 1.00 95.94 117 SER A N 1
ATOM 899 C CA . SER A 1 117 ? -8.158 3.592 0.293 1.00 95.94 117 SER A CA 1
ATOM 900 C C . SER A 1 117 ? -7.529 4.753 -0.479 1.00 95.94 117 SER A C 1
ATOM 902 O O . SER A 1 117 ? -8.193 5.365 -1.311 1.00 95.94 117 SER A O 1
ATOM 904 N N . ILE A 1 118 ? -6.253 5.051 -0.212 1.00 95.06 118 ILE A N 1
ATOM 905 C CA . ILE A 1 118 ? -5.490 6.118 -0.866 1.00 95.06 118 ILE A CA 1
ATOM 906 C C . ILE A 1 118 ? -4.001 5.757 -0.991 1.00 95.06 118 ILE A C 1
ATOM 908 O O . ILE A 1 118 ? -3.418 5.110 -0.117 1.00 95.06 118 ILE A O 1
ATOM 912 N N . HIS A 1 119 ? -3.363 6.218 -2.073 1.00 94.75 119 HIS A N 1
ATOM 913 C CA . HIS A 1 119 ? -1.948 5.979 -2.397 1.00 94.75 119 HIS A CA 1
ATOM 914 C C . HIS A 1 119 ? -1.000 6.821 -1.529 1.00 94.75 119 HIS A C 1
ATOM 916 O O . HIS A 1 119 ? -0.370 7.765 -2.004 1.00 94.75 119 HIS A O 1
ATOM 922 N N . THR A 1 120 ? -0.926 6.522 -0.234 1.00 95.50 120 THR A N 1
ATOM 923 C CA . THR A 1 120 ? -0.121 7.300 0.710 1.00 95.50 120 THR A CA 1
ATOM 924 C C . THR A 1 120 ? 0.264 6.505 1.959 1.00 95.50 120 THR A C 1
ATOM 926 O O . THR A 1 120 ? 0.144 5.280 1.991 1.00 95.50 120 THR A O 1
ATOM 929 N N . SER A 1 121 ? 0.738 7.232 2.965 1.00 95.50 121 SER A N 1
ATOM 930 C CA . SER A 1 121 ? 1.322 6.774 4.213 1.00 95.50 121 SER A CA 1
ATOM 931 C C . SER A 1 121 ? 0.360 5.934 5.069 1.00 95.50 121 SER A C 1
ATOM 933 O O . SER A 1 121 ? -0.806 5.695 4.731 1.00 95.50 121 SER A O 1
ATOM 935 N N . THR A 1 122 ? 0.858 5.491 6.220 1.00 96.00 122 THR A N 1
ATOM 936 C CA . THR A 1 122 ? 0.142 4.637 7.168 1.00 96.00 122 THR A CA 1
ATOM 937 C C . THR A 1 122 ? -1.068 5.323 7.794 1.00 96.00 122 THR A C 1
ATOM 939 O O . THR A 1 122 ? -2.171 4.780 7.720 1.00 96.00 122 THR A O 1
ATOM 942 N N . SER A 1 123 ? -0.890 6.498 8.407 1.00 96.19 123 SER A N 1
ATOM 943 C CA . SER A 1 123 ? -1.952 7.158 9.181 1.00 96.19 123 SER A CA 1
ATOM 944 C C . SER A 1 123 ? -3.215 7.438 8.358 1.00 96.19 123 SER A C 1
ATOM 946 O O . SER A 1 123 ? -4.290 7.055 8.808 1.00 96.19 123 SER A O 1
ATOM 948 N N . PRO A 1 124 ? -3.146 7.962 7.120 1.00 97.19 124 PRO A N 1
ATOM 949 C CA . PRO A 1 124 ? -4.341 8.239 6.326 1.00 97.19 124 PRO A CA 1
ATOM 950 C C . PRO A 1 124 ? -5.124 6.970 5.954 1.00 97.19 124 PRO A C 1
ATOM 952 O O . PRO A 1 124 ? -6.354 6.968 5.959 1.00 97.19 124 PRO A O 1
ATOM 955 N N . ASN A 1 125 ? -4.431 5.859 5.683 1.00 97.19 125 ASN A N 1
ATOM 956 C CA . ASN A 1 125 ? -5.081 4.575 5.414 1.00 97.19 125 ASN A CA 1
ATOM 957 C C . ASN A 1 125 ? -5.665 3.939 6.687 1.00 97.19 125 ASN A C 1
ATOM 959 O O . ASN A 1 125 ? -6.742 3.347 6.632 1.00 97.19 125 ASN A O 1
ATOM 963 N N . ARG A 1 126 ? -5.026 4.119 7.853 1.00 95.75 126 ARG A N 1
ATOM 964 C CA . ARG A 1 126 ? -5.615 3.744 9.151 1.00 95.75 126 ARG A CA 1
ATOM 965 C C . ARG A 1 126 ? -6.836 4.601 9.488 1.00 95.75 126 ARG A C 1
ATOM 967 O O . ARG A 1 126 ? -7.816 4.064 9.997 1.00 95.75 126 ARG A O 1
ATOM 974 N N . ASN A 1 127 ? -6.828 5.889 9.147 1.00 96.81 127 ASN A N 1
ATOM 975 C CA . ASN A 1 127 ? -7.995 6.756 9.304 1.00 96.81 127 ASN A CA 1
ATOM 976 C C . ASN A 1 127 ? -9.180 6.195 8.506 1.00 96.81 127 ASN A C 1
ATOM 978 O O . ASN A 1 127 ? -10.272 6.046 9.055 1.00 96.81 127 ASN A O 1
ATOM 982 N N . HIS A 1 128 ? -8.962 5.782 7.253 1.00 97.38 128 HIS A N 1
ATOM 983 C CA . HIS A 1 128 ? -9.995 5.103 6.468 1.00 97.38 128 HIS A CA 1
ATOM 984 C C . HIS A 1 128 ? -10.446 3.774 7.078 1.00 97.38 128 HIS A C 1
ATOM 986 O O . HIS A 1 128 ? -11.650 3.548 7.162 1.00 97.38 128 HIS A O 1
ATOM 992 N N . LEU A 1 129 ? -9.527 2.927 7.549 1.00 95.88 129 LEU A N 1
ATOM 993 C CA . LEU A 1 129 ? -9.878 1.666 8.210 1.00 95.88 129 LEU A CA 1
ATOM 994 C C . LEU A 1 129 ? -10.811 1.891 9.411 1.00 95.88 129 LEU A C 1
ATOM 996 O O . LEU A 1 129 ? -11.809 1.192 9.562 1.00 95.88 129 LEU A O 1
ATOM 1000 N N . TRP A 1 130 ? -10.497 2.878 10.251 1.00 95.38 130 TRP A N 1
ATOM 1001 C CA . TRP A 1 130 ? -11.220 3.107 11.500 1.00 95.38 130 TRP A CA 1
ATOM 1002 C C . TRP A 1 130 ? -12.428 4.023 11.368 1.00 95.38 130 TRP A C 1
ATOM 1004 O O . TRP A 1 130 ? -13.301 3.964 12.221 1.00 95.38 130 TRP A O 1
ATOM 1014 N N . SER A 1 131 ? -12.507 4.881 10.354 1.00 96.62 131 SER A N 1
ATOM 1015 C CA . SER A 1 131 ? -13.562 5.905 10.259 1.00 96.62 131 SER A CA 1
ATOM 1016 C C . SER A 1 131 ? -14.198 6.043 8.877 1.00 96.62 131 SER A C 1
ATOM 1018 O O . SER A 1 131 ? -15.161 6.791 8.712 1.00 96.62 131 SER A O 1
ATOM 1020 N N . GLY A 1 132 ? -13.666 5.358 7.863 1.00 96.56 132 GLY A N 1
ATOM 1021 C CA . GLY A 1 132 ? -14.050 5.549 6.465 1.00 96.56 132 GLY A CA 1
ATOM 1022 C C . GLY A 1 132 ? -13.592 6.885 5.868 1.00 96.56 132 GLY A C 1
ATOM 1023 O O . GLY A 1 132 ? -13.943 7.185 4.728 1.00 96.56 132 GLY A O 1
ATOM 1024 N N . LYS A 1 133 ? -12.803 7.691 6.592 1.00 95.50 133 LYS A N 1
ATOM 1025 C CA . LYS A 1 133 ? -12.430 9.059 6.215 1.00 95.50 133 LYS A CA 1
ATOM 1026 C C . LYS A 1 133 ? -10.952 9.338 6.491 1.00 95.50 133 LYS A C 1
ATOM 1028 O O . LYS A 1 133 ? -10.421 8.903 7.501 1.00 95.50 133 LYS A O 1
ATOM 1033 N N . THR A 1 134 ? -10.325 10.153 5.642 1.00 96.38 134 THR A N 1
ATOM 1034 C CA . THR A 1 134 ? -9.173 10.979 6.031 1.00 96.38 134 THR A CA 1
ATOM 1035 C C . THR A 1 134 ? -9.487 12.441 5.714 1.00 96.38 134 THR A C 1
ATOM 1037 O O . THR A 1 134 ? -10.067 12.750 4.667 1.00 96.38 134 THR A O 1
ATOM 1040 N N . GLY A 1 135 ? -9.201 13.339 6.654 1.00 95.69 135 GLY A N 1
ATOM 1041 C CA . GLY A 1 135 ? -9.613 14.739 6.602 1.00 95.69 135 GLY A CA 1
ATOM 1042 C C . GLY A 1 135 ? -8.435 15.702 6.564 1.00 95.69 135 GLY A C 1
ATOM 1043 O O . GLY A 1 135 ? -7.583 15.651 5.671 1.00 95.69 135 GLY A O 1
ATOM 1044 N N . PHE A 1 136 ? -8.437 16.615 7.525 1.00 96.88 136 PHE A N 1
ATOM 1045 C CA . PHE A 1 136 ? -7.401 17.615 7.714 1.00 96.88 136 PHE A CA 1
ATOM 1046 C C . PHE A 1 136 ? -6.706 17.387 9.053 1.00 96.88 136 PHE A C 1
ATOM 1048 O O . PHE A 1 136 ? -7.320 16.923 10.009 1.00 96.88 136 PHE A O 1
ATOM 1055 N N . GLU A 1 137 ? -5.428 17.724 9.091 1.00 96.44 137 GLU A N 1
ATOM 1056 C CA . GLU A 1 137 ? -4.663 17.894 10.316 1.00 96.44 137 GLU A CA 1
ATOM 1057 C C . GLU A 1 137 ? -5.139 19.153 11.054 1.00 96.44 137 GLU A C 1
ATOM 1059 O O . GLU A 1 137 ? -5.682 20.077 10.442 1.00 96.44 137 GLU A O 1
ATOM 1064 N N . ALA A 1 138 ? -4.874 19.249 12.360 1.00 92.62 138 ALA A N 1
ATOM 1065 C CA . ALA A 1 138 ? -5.273 20.411 13.168 1.00 92.62 138 ALA A CA 1
ATOM 1066 C C . ALA A 1 138 ? -4.667 21.745 12.688 1.00 92.62 138 ALA A C 1
ATOM 1068 O O . ALA A 1 138 ? -5.202 22.816 12.957 1.00 92.62 138 ALA A O 1
ATOM 1069 N N . ASN A 1 139 ? -3.564 21.688 11.937 1.00 93.12 139 ASN A N 1
ATOM 1070 C CA . ASN A 1 139 ? -2.942 22.849 11.293 1.00 93.12 139 ASN A CA 1
ATOM 1071 C C . ASN A 1 139 ? -3.614 23.257 9.960 1.00 93.12 139 ASN A C 1
ATOM 1073 O O . ASN A 1 139 ? -3.107 24.136 9.264 1.00 93.12 139 ASN A O 1
ATOM 1077 N N . GLY A 1 140 ? -4.713 22.602 9.574 1.00 95.50 140 GLY A N 1
ATOM 1078 C CA . GLY A 1 140 ? -5.479 22.876 8.357 1.00 95.50 140 GLY A CA 1
ATOM 1079 C C . GLY A 1 140 ? -4.940 22.224 7.079 1.00 95.50 140 GLY A C 1
ATOM 1080 O O . GLY A 1 140 ? -5.556 22.368 6.023 1.00 95.50 140 GLY A O 1
ATOM 1081 N N . LYS A 1 141 ? -3.817 21.493 7.122 1.00 96.12 141 LYS A N 1
ATOM 1082 C CA . LYS A 1 141 ? -3.305 20.734 5.965 1.00 96.12 141 LYS A CA 1
ATOM 1083 C C . LYS A 1 141 ? -4.074 19.429 5.781 1.00 96.12 141 LYS A C 1
ATOM 1085 O O . LYS A 1 141 ? -4.703 18.930 6.703 1.00 96.12 141 LYS A O 1
ATOM 1090 N N . ARG A 1 142 ? -4.025 18.840 4.583 1.00 96.62 142 ARG A N 1
ATOM 1091 C CA . ARG A 1 142 ? -4.628 17.517 4.338 1.00 96.62 142 ARG A CA 1
ATOM 1092 C C . ARG A 1 142 ? -3.874 16.442 5.124 1.00 96.62 142 ARG A C 1
ATOM 1094 O O . ARG A 1 142 ? -2.647 16.404 5.063 1.00 96.62 142 ARG A O 1
ATOM 1101 N N . ALA A 1 143 ? -4.614 15.545 5.772 1.00 97.00 143 ALA A N 1
ATOM 1102 C CA . ALA A 1 143 ? -4.073 14.397 6.498 1.00 97.00 143 ALA A CA 1
ATOM 1103 C C . ALA A 1 143 ? -3.624 13.301 5.516 1.00 97.00 143 ALA A C 1
ATOM 1105 O O . ALA A 1 143 ? -4.328 12.317 5.272 1.00 97.00 143 ALA A O 1
ATOM 1106 N N . VAL A 1 144 ? -2.474 13.535 4.877 1.00 96.75 144 VAL A N 1
ATOM 1107 C CA . VAL A 1 144 ? -1.827 12.633 3.902 1.00 96.75 144 VAL A CA 1
ATOM 1108 C C . VAL A 1 144 ? -0.450 12.144 4.382 1.00 96.75 144 VAL A C 1
ATOM 1110 O O . VAL A 1 144 ? 0.191 11.318 3.734 1.00 96.75 144 VAL A O 1
ATOM 1113 N N . GLY A 1 145 ? 0.020 12.658 5.517 1.00 96.31 145 GLY A N 1
ATOM 1114 C CA . GLY A 1 145 ? 1.265 12.264 6.169 1.00 96.31 145 GLY A CA 1
ATOM 1115 C C . GLY A 1 145 ? 1.035 11.303 7.333 1.00 96.31 145 GLY A C 1
ATOM 1116 O O . GLY A 1 145 ? -0.079 10.846 7.572 1.00 96.31 145 GLY A O 1
ATOM 1117 N N . ASN A 1 146 ? 2.108 11.006 8.063 1.00 96.19 146 ASN A N 1
ATOM 1118 C CA . ASN A 1 146 ? 2.059 10.253 9.318 1.00 96.19 146 ASN A CA 1
ATOM 1119 C C . ASN A 1 146 ? 2.107 11.192 10.538 1.00 96.19 146 ASN A C 1
ATOM 1121 O O . ASN A 1 146 ? 2.680 10.834 11.559 1.00 96.19 146 ASN A O 1
ATOM 1125 N N . ASP A 1 147 ? 1.537 12.395 10.447 1.00 95.31 147 ASP A N 1
ATOM 1126 C CA . ASP A 1 147 ? 1.576 13.421 11.501 1.00 95.31 147 ASP A CA 1
ATOM 1127 C C . ASP A 1 147 ? 1.075 12.888 12.859 1.00 95.31 147 ASP A C 1
ATOM 1129 O O . ASP A 1 147 ? 1.640 13.224 13.903 1.00 95.31 147 ASP A O 1
ATOM 1133 N N . ALA A 1 148 ? 0.104 11.965 12.830 1.00 92.75 148 ALA A N 1
ATOM 1134 C CA . ALA A 1 148 ? -0.420 11.252 13.997 1.00 92.75 148 ALA A CA 1
ATOM 1135 C C . ALA A 1 148 ? 0.605 10.377 14.751 1.00 92.75 148 ALA A C 1
ATOM 1137 O O . ALA A 1 148 ? 0.317 9.954 15.863 1.00 92.75 148 ALA A O 1
ATOM 1138 N N . TYR A 1 149 ? 1.791 10.108 14.190 1.00 92.88 149 TYR A N 1
ATOM 1139 C CA . TYR A 1 149 ? 2.865 9.387 14.893 1.00 92.88 149 TYR A CA 1
ATOM 1140 C C . TYR A 1 149 ? 3.524 10.232 15.987 1.00 92.88 149 TYR A C 1
ATOM 1142 O O . TYR A 1 149 ? 4.233 9.701 16.836 1.00 92.88 149 TYR A O 1
ATOM 1150 N N . ASN A 1 150 ? 3.298 11.547 15.993 1.00 91.62 150 ASN A N 1
ATOM 1151 C CA . ASN A 1 150 ? 3.730 12.409 17.084 1.00 91.62 150 ASN A CA 1
ATOM 1152 C C . ASN A 1 150 ? 2.775 12.265 18.282 1.00 91.62 150 ASN A C 1
ATOM 1154 O O . ASN A 1 150 ? 2.148 13.235 18.691 1.00 91.62 150 ASN A O 1
ATOM 1158 N N . GLU A 1 151 ? 2.631 11.056 18.830 1.00 83.00 151 GLU A N 1
ATOM 1159 C CA . GLU A 1 151 ? 1.573 10.691 19.789 1.00 83.00 151 GLU A CA 1
ATOM 1160 C C . GLU A 1 151 ? 1.514 11.602 21.028 1.00 83.00 151 GLU A C 1
ATOM 1162 O O . GLU A 1 151 ? 0.439 11.857 21.561 1.00 83.00 151 GLU A O 1
ATOM 1167 N N . GLY A 1 152 ? 2.654 12.154 21.456 1.00 85.81 152 GLY A N 1
ATOM 1168 C CA . GLY A 1 152 ? 2.723 13.075 22.595 1.00 85.81 152 GLY A CA 1
ATOM 1169 C C . GLY A 1 152 ? 2.301 14.521 22.305 1.00 85.81 152 GLY A C 1
ATOM 1170 O O . GLY A 1 152 ? 2.134 15.298 23.241 1.00 85.81 152 GLY A O 1
ATOM 1171 N N . THR A 1 153 ? 2.164 14.917 21.037 1.00 93.19 153 THR A N 1
ATOM 1172 C CA . THR A 1 153 ? 1.882 16.314 20.645 1.00 93.19 153 THR A CA 1
ATOM 1173 C C . THR A 1 153 ? 0.782 16.458 19.601 1.00 93.19 153 THR A C 1
ATOM 1175 O O . THR A 1 153 ? 0.263 17.558 19.407 1.00 93.19 153 THR A O 1
ATOM 1178 N N . HIS A 1 154 ? 0.403 15.373 18.931 1.00 95.12 154 HIS A N 1
ATOM 1179 C CA . HIS A 1 154 ? -0.667 15.376 17.956 1.00 95.12 154 HIS A CA 1
ATOM 1180 C C . HIS A 1 154 ? -2.022 15.497 18.675 1.00 95.12 154 HIS A C 1
ATOM 1182 O O . HIS A 1 154 ? -2.352 14.640 19.493 1.00 95.12 154 HIS A O 1
ATOM 1188 N N . PRO A 1 155 ? -2.848 16.515 18.372 1.00 94.00 155 PRO A N 1
ATOM 1189 C CA . PRO A 1 155 ? -4.092 16.778 19.107 1.00 94.00 155 PRO A CA 1
ATOM 1190 C C . PRO A 1 155 ? -5.213 15.765 18.820 1.00 94.00 155 PRO A C 1
ATOM 1192 O O . PRO A 1 155 ? -6.287 15.850 19.408 1.00 94.00 155 PRO A O 1
ATOM 1195 N N . GLY A 1 156 ? -4.974 14.820 17.911 1.00 92.94 156 GLY A N 1
ATOM 1196 C CA . GLY A 1 156 ? -5.976 13.883 17.420 1.00 92.94 156 GLY A CA 1
ATOM 1197 C C . GLY A 1 156 ? -6.759 14.446 16.236 1.00 92.94 156 GLY A C 1
ATOM 1198 O O . GLY A 1 156 ? -6.501 15.549 15.753 1.00 92.94 156 GLY A O 1
ATOM 1199 N N . TYR A 1 157 ? -7.701 13.646 15.750 1.00 95.19 157 TYR A N 1
ATOM 1200 C CA . TYR A 1 157 ? -8.580 13.999 14.642 1.00 95.19 157 TYR A CA 1
ATOM 1201 C C . TYR A 1 157 ? -9.988 14.317 15.152 1.00 95.19 157 TYR A C 1
ATOM 1203 O O . TYR A 1 157 ? -10.430 13.760 16.152 1.00 95.19 157 TYR A O 1
ATOM 1211 N N . ASP A 1 158 ? -10.702 15.205 14.456 1.00 93.25 158 ASP A N 1
ATOM 1212 C CA . ASP A 1 158 ? -12.013 15.722 14.880 1.00 93.25 158 ASP A CA 1
ATOM 1213 C C . ASP A 1 158 ? -13.211 14.873 14.412 1.00 93.25 158 ASP A C 1
ATOM 1215 O O . ASP A 1 158 ? -14.369 15.222 14.655 1.00 93.25 158 ASP A O 1
ATOM 1219 N N . TRP A 1 159 ? -12.959 13.755 13.725 1.00 95.19 159 TRP A N 1
ATOM 1220 C CA . TRP A 1 159 ? -13.996 12.872 13.196 1.00 95.19 159 TRP A CA 1
ATOM 1221 C C . TRP A 1 159 ? -14.122 11.575 13.992 1.00 95.19 159 TRP A C 1
ATOM 1223 O O . TRP A 1 159 ? -13.141 11.003 14.455 1.00 95.19 159 TRP A O 1
ATOM 1233 N N . SER A 1 160 ? -15.352 11.065 14.074 1.00 96.12 160 SER A N 1
ATOM 1234 C CA . SER A 1 160 ? -15.644 9.842 14.820 1.00 96.12 160 SER A CA 1
ATOM 1235 C C . SER A 1 160 ? -15.165 8.571 14.116 1.00 96.12 160 SER A C 1
ATOM 1237 O O . SER A 1 160 ? -15.319 8.405 12.902 1.00 96.12 160 SER A O 1
ATOM 1239 N N . THR A 1 161 ? -14.692 7.625 14.913 1.00 96.62 161 THR A N 1
ATOM 1240 C CA . THR A 1 161 ? -14.276 6.274 14.535 1.00 96.62 161 THR A CA 1
ATOM 1241 C C . THR A 1 161 ? -15.412 5.254 14.683 1.00 96.62 161 THR A C 1
ATOM 1243 O O . THR A 1 161 ? -16.453 5.497 15.297 1.00 96.62 161 THR A O 1
ATOM 1246 N N . TYR A 1 162 ? -15.213 4.066 14.120 1.00 95.94 162 TYR A N 1
ATOM 1247 C CA . TYR A 1 162 ? -16.075 2.904 14.287 1.00 95.94 162 TYR A CA 1
ATOM 1248 C C . TYR A 1 162 ? -16.092 2.421 15.743 1.00 95.94 162 TYR A C 1
ATOM 1250 O O . TYR A 1 162 ? -17.155 2.065 16.247 1.00 95.94 162 TYR A O 1
ATOM 1258 N N . ALA A 1 163 ? -14.953 2.485 16.439 1.00 96.75 163 ALA A N 1
ATOM 1259 C CA . ALA A 1 163 ? -14.850 2.122 17.851 1.00 96.75 163 ALA A CA 1
ATOM 1260 C C . ALA A 1 163 ? -15.739 3.010 18.740 1.00 96.75 163 ALA A C 1
ATOM 1262 O O . ALA A 1 163 ? -16.517 2.493 19.535 1.00 96.75 163 ALA A O 1
ATOM 1263 N N . GLU A 1 164 ? -15.737 4.331 18.540 1.00 96.81 164 GLU A N 1
ATOM 1264 C CA . GLU A 1 164 ? -16.615 5.246 19.293 1.00 96.81 164 GLU A CA 1
ATOM 1265 C C . GLU A 1 164 ? -18.105 4.995 19.019 1.00 96.81 164 GLU A C 1
ATOM 1267 O O . GLU A 1 164 ? -18.952 5.169 19.898 1.00 96.81 164 GLU A O 1
ATOM 1272 N N . ARG A 1 165 ? -18.451 4.548 17.804 1.00 97.00 165 ARG A N 1
ATOM 1273 C CA . ARG A 1 165 ? -19.826 4.137 17.484 1.00 97.00 165 ARG A CA 1
ATOM 1274 C C . ARG A 1 165 ? -20.219 2.859 18.223 1.00 97.00 165 ARG A C 1
ATOM 1276 O O . ARG A 1 165 ? -21.352 2.778 18.694 1.00 97.00 165 ARG A O 1
ATOM 1283 N N . LEU A 1 166 ? -19.311 1.885 18.325 1.00 98.06 166 LEU A N 1
ATOM 1284 C CA . LEU A 1 166 ? -19.518 0.671 19.119 1.00 98.06 166 LEU A CA 1
ATOM 1285 C C . LEU A 1 166 ? -19.700 1.010 20.602 1.00 98.06 166 LEU A C 1
ATOM 1287 O O . LEU A 1 166 ? -20.686 0.574 21.195 1.00 98.06 166 LEU A O 1
ATOM 1291 N N . GLU A 1 167 ? -18.824 1.852 21.156 1.00 97.81 167 GLU A N 1
ATOM 1292 C CA . GLU A 1 167 ? -18.892 2.324 22.543 1.00 97.81 167 GLU A CA 1
ATOM 1293 C C . GLU A 1 167 ? -20.248 2.975 22.841 1.00 97.81 167 GLU A C 1
ATOM 1295 O O . GLU A 1 167 ? -20.969 2.555 23.746 1.00 97.81 167 GLU A O 1
ATOM 1300 N N . LYS A 1 168 ? 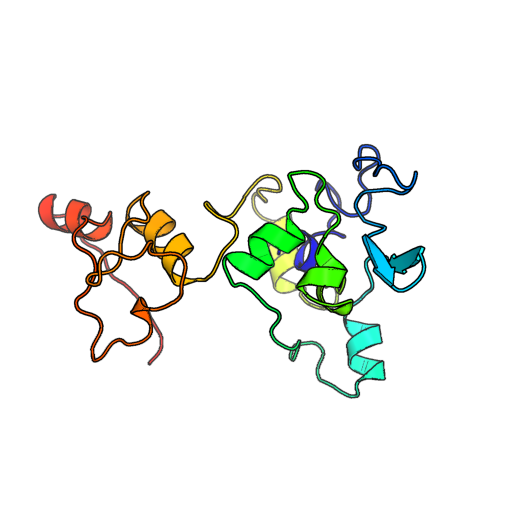-20.667 3.940 22.010 1.00 98.19 168 LYS A N 1
ATOM 1301 C CA . LYS A 1 168 ? -21.961 4.624 22.159 1.00 98.19 168 LYS A CA 1
ATOM 1302 C C . LYS A 1 168 ? -23.155 3.668 22.065 1.00 98.19 168 LYS A C 1
ATOM 1304 O O . LYS A 1 168 ? -24.196 3.923 22.665 1.00 98.19 168 LYS A O 1
ATOM 1309 N N . ALA A 1 169 ? -23.022 2.582 21.307 1.00 98.38 169 ALA A N 1
ATOM 1310 C CA . ALA A 1 169 ? -24.039 1.544 21.182 1.00 98.38 169 ALA A CA 1
ATOM 1311 C C . ALA A 1 169 ? -23.986 0.490 22.309 1.00 98.38 169 ALA A C 1
ATOM 1313 O O . ALA A 1 169 ? -24.714 -0.503 22.239 1.00 98.38 169 ALA A O 1
ATOM 1314 N N . GLY A 1 170 ? -23.127 0.667 23.321 1.00 98.31 170 GLY A N 1
ATOM 1315 C CA . GLY A 1 170 ? -22.944 -0.284 24.418 1.00 98.31 170 GLY A CA 1
ATOM 1316 C C . GLY A 1 170 ? -22.339 -1.616 23.967 1.00 98.31 170 GLY A C 1
ATOM 1317 O O . GLY A 1 170 ? -22.642 -2.661 24.545 1.00 98.31 170 GLY A O 1
ATOM 1318 N N . ARG A 1 171 ? -21.541 -1.615 22.890 1.00 98.44 171 ARG A N 1
ATOM 1319 C CA . ARG A 1 171 ? -20.857 -2.804 22.362 1.00 98.44 171 ARG A CA 1
ATOM 1320 C C . ARG A 1 171 ? -19.407 -2.805 22.820 1.00 98.44 171 ARG A C 1
ATOM 1322 O O . ARG A 1 171 ? -18.689 -1.838 22.594 1.00 98.44 171 ARG A O 1
ATOM 1329 N N . SER A 1 172 ? -18.977 -3.904 23.433 1.00 97.62 172 SER A N 1
ATOM 1330 C CA . SER A 1 172 ? -17.593 -4.050 23.872 1.00 97.62 172 SER A CA 1
ATOM 1331 C C . SER A 1 172 ? -16.637 -4.091 22.681 1.00 97.62 172 SER A C 1
ATOM 1333 O O . SER A 1 172 ? -16.890 -4.746 21.669 1.00 97.62 172 SER A O 1
ATOM 1335 N N . TRP A 1 173 ? -15.510 -3.404 22.823 1.00 96.69 173 TRP A N 1
ATOM 1336 C CA . TRP A 1 173 ? -14.415 -3.407 21.862 1.00 96.69 173 TRP A CA 1
ATOM 1337 C C . TRP A 1 173 ? -13.092 -3.230 22.607 1.00 96.69 173 TRP A C 1
ATOM 1339 O O . TRP A 1 173 ? -13.066 -2.795 23.760 1.00 96.69 173 TRP A O 1
ATOM 1349 N N . ARG A 1 174 ? -11.991 -3.631 21.967 1.00 95.50 174 ARG A N 1
ATOM 1350 C CA . ARG A 1 174 ? -10.628 -3.488 22.492 1.00 95.50 174 ARG A CA 1
ATOM 1351 C C . ARG A 1 174 ? -9.649 -3.309 21.339 1.00 95.50 174 ARG A C 1
ATOM 1353 O O . ARG A 1 174 ? -9.836 -3.900 20.277 1.00 95.50 174 ARG A O 1
ATOM 1360 N N . THR A 1 175 ? -8.588 -2.550 21.580 1.00 92.19 175 THR A N 1
ATOM 1361 C CA . THR A 1 175 ? -7.390 -2.508 20.735 1.00 92.19 175 THR A CA 1
ATOM 1362 C C . THR A 1 175 ? -6.270 -3.268 21.424 1.00 92.19 175 THR A C 1
ATOM 1364 O O . THR A 1 175 ? -6.018 -3.062 22.610 1.00 92.19 175 THR A O 1
ATOM 1367 N N . TYR A 1 176 ? -5.589 -4.130 20.678 1.00 93.19 176 TYR A N 1
ATOM 1368 C CA . TYR A 1 176 ? -4.414 -4.855 21.144 1.00 93.19 176 TYR A CA 1
ATOM 1369 C C . TYR A 1 176 ? -3.220 -4.354 20.335 1.00 93.19 176 TYR A C 1
ATOM 1371 O O . TYR A 1 176 ? -3.210 -4.499 19.114 1.00 93.19 176 TYR A O 1
ATOM 1379 N N . THR A 1 177 ? -2.261 -3.724 21.008 1.00 86.06 177 THR A N 1
ATOM 1380 C CA . THR A 1 177 ? -1.010 -3.234 20.418 1.00 86.06 177 THR A CA 1
ATOM 1381 C C . THR A 1 177 ? 0.151 -3.615 21.326 1.00 86.06 177 THR A C 1
ATOM 1383 O O . THR A 1 177 ? -0.023 -3.732 22.540 1.00 86.06 177 THR A O 1
ATOM 1386 N N . GLU A 1 178 ? 1.310 -3.842 20.726 1.00 81.69 178 GLU A N 1
ATOM 1387 C CA . GLU A 1 178 ? 2.590 -3.934 21.427 1.00 81.69 178 GLU A CA 1
ATOM 1388 C C . GLU A 1 178 ? 3.077 -2.531 21.839 1.00 81.69 178 GLU A C 1
ATOM 1390 O O . GLU A 1 178 ? 2.639 -1.538 21.245 1.00 81.69 178 GLU A O 1
ATOM 1395 N N . TRP A 1 179 ? 3.891 -2.469 22.902 1.00 59.19 179 TRP A N 1
ATOM 1396 C CA . TRP A 1 179 ? 4.440 -1.240 23.499 1.00 59.19 179 TRP A CA 1
ATOM 1397 C C . TRP A 1 179 ? 5.834 -0.931 22.963 1.00 59.19 179 TRP A C 1
ATOM 1399 O O . TRP A 1 179 ? 6.624 -1.894 22.831 1.00 59.19 179 TRP A O 1
#

InterPro domains:
  IPR007312 Phosphoesterase [PF04185] (1-178)
  IPR007312 Phosphoesterase [PTHR31956] (1-178)
  IPR017850 Alkaline-phosphatase-like, core domain superfamily [G3DSA:3.40.720.10] (1-161)

Foldseek 3Di:
DCQQECLVPPPACHPPHPPFDQAPLRDGLQQAADPPRHTAHQDELVVVCVVVVHDSVPQDDWAQAQVLLVQCCVVVRNRRNCVSTNSSSRYHHDCVNPVVVSVCVVVDPDDSPDDQPGSHDDPQSVCCVFAVDFAAFPVRHGPRHVLCVPVVPGPDDPGDTPVVVCVVVVHDDDDDDDD